Protein AF-A0A2E6LP25-F1 (afdb_monomer_lite)

Secondary structure (DSSP, 8-state):
--HHHHHHHHHHHHHHHHSS-TTSS--SS-SS-HHHHHHHHHHHHHHHHHHHHHHHHTT---HHHHHHHHHHHTT--HHHHHHHHT--HHHHHHHHS-TTSTT--PPPHHHHHHHHHHHHHHHHHS--

Sequence (128 aa):
MGYRELLKNYIRHLELVAGDNFIEQDTNEPVLGKRDLGELRTLAAEIHRDAYRAAEVSRVENYNYRLRVLMNRHALSVDQVADLTGVSRQQVRAWRTNPDSDRYAAMSEEVFSRFESALNEWLETSSP

pLDDT: mean 71.23, std 15.05, range [42.12, 93.94]

Structure (mmCIF, N/CA/C/O backbone):
data_AF-A0A2E6LP25-F1
#
_entry.id   AF-A0A2E6LP25-F1
#
loop_
_atom_site.group_PDB
_atom_site.id
_atom_site.type_symbol
_atom_site.label_atom_id
_atom_site.label_alt_id
_atom_site.label_comp_id
_atom_site.label_asym_id
_atom_site.label_entity_id
_atom_site.label_seq_id
_atom_site.pdbx_PDB_ins_code
_atom_site.Cartn_x
_atom_site.Cartn_y
_atom_site.Cartn_z
_atom_site.occupancy
_atom_site.B_iso_or_equiv
_atom_site.auth_seq_id
_atom_site.auth_comp_id
_atom_site.auth_asym_id
_atom_site.auth_atom_id
_atom_site.pdbx_PDB_model_num
ATOM 1 N N . MET A 1 1 ? 25.864 10.789 -14.077 1.00 56.56 1 MET A N 1
ATOM 2 C CA . MET A 1 1 ? 24.761 10.387 -13.174 1.00 56.56 1 MET A CA 1
ATOM 3 C C . MET A 1 1 ? 25.132 10.776 -11.757 1.00 56.56 1 MET A C 1
ATOM 5 O O . MET A 1 1 ? 26.254 10.495 -11.359 1.00 56.56 1 MET A O 1
ATOM 9 N N . GLY A 1 2 ? 24.242 11.454 -11.029 1.00 81.19 2 GLY A N 1
ATOM 10 C CA . GLY A 1 2 ? 24.463 11.799 -9.621 1.00 81.19 2 GLY A CA 1
ATOM 11 C C . GLY A 1 2 ? 24.024 10.673 -8.681 1.00 81.19 2 GLY A C 1
ATOM 12 O O . GLY A 1 2 ? 23.116 9.914 -9.010 1.00 81.19 2 GLY A O 1
ATOM 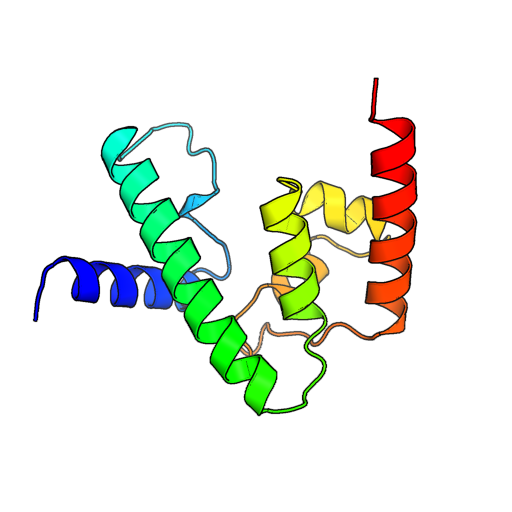13 N N . TYR A 1 3 ? 24.637 10.595 -7.498 1.00 77.38 3 TYR A N 1
ATOM 14 C CA . TYR A 1 3 ? 24.359 9.581 -6.468 1.00 77.38 3 TYR A CA 1
ATOM 15 C C . TYR A 1 3 ? 22.865 9.478 -6.095 1.00 77.38 3 TYR A C 1
ATOM 17 O O . TYR A 1 3 ? 22.335 8.385 -5.920 1.00 77.38 3 TYR A O 1
ATOM 25 N N . ARG A 1 4 ? 22.147 10.610 -6.087 1.00 78.12 4 ARG A N 1
ATOM 26 C CA . ARG A 1 4 ? 20.697 10.675 -5.836 1.00 78.12 4 ARG A CA 1
ATOM 27 C C . ARG A 1 4 ? 19.870 9.873 -6.850 1.00 78.12 4 ARG A C 1
ATOM 29 O O . ARG A 1 4 ? 18.942 9.176 -6.462 1.00 78.12 4 ARG A O 1
ATOM 36 N N . GLU A 1 5 ? 20.212 9.954 -8.135 1.00 71.50 5 GLU A N 1
ATOM 37 C CA . GLU A 1 5 ? 19.494 9.234 -9.198 1.00 71.50 5 GLU A CA 1
ATOM 38 C C . GLU A 1 5 ? 19.789 7.732 -9.168 1.00 71.50 5 GLU A C 1
ATOM 40 O O . GLU A 1 5 ? 18.899 6.921 -9.417 1.00 71.50 5 GLU A O 1
ATOM 45 N N . LEU A 1 6 ? 21.012 7.348 -8.784 1.00 70.88 6 LEU A N 1
ATOM 46 C CA . LEU A 1 6 ? 21.352 5.946 -8.542 1.00 70.88 6 LEU A CA 1
ATOM 47 C C . LEU A 1 6 ? 20.500 5.365 -7.405 1.00 70.88 6 LEU A C 1
ATOM 49 O O . LEU A 1 6 ? 19.920 4.295 -7.570 1.00 70.88 6 LEU A O 1
ATOM 53 N N . LEU A 1 7 ? 20.369 6.094 -6.291 1.00 77.50 7 LEU A N 1
ATOM 54 C CA . LEU A 1 7 ? 19.531 5.681 -5.164 1.00 77.50 7 LEU A CA 1
ATOM 55 C C . LEU A 1 7 ? 18.061 5.563 -5.559 1.00 77.50 7 LEU A C 1
ATOM 57 O O . LEU A 1 7 ? 17.434 4.566 -5.229 1.00 77.50 7 LEU A O 1
ATOM 61 N N . LYS A 1 8 ? 17.513 6.515 -6.321 1.00 72.31 8 LYS A N 1
ATOM 62 C CA . LYS A 1 8 ? 16.129 6.413 -6.808 1.00 72.31 8 LYS A CA 1
ATOM 63 C C . LYS A 1 8 ? 15.906 5.173 -7.672 1.00 72.31 8 LYS A C 1
ATOM 65 O O . LYS A 1 8 ? 14.907 4.480 -7.506 1.00 72.31 8 LYS A O 1
ATOM 70 N N . ASN A 1 9 ? 16.840 4.872 -8.573 1.00 65.19 9 ASN A N 1
ATOM 71 C CA . ASN A 1 9 ? 16.767 3.673 -9.407 1.00 65.19 9 ASN A CA 1
ATOM 72 C C . ASN A 1 9 ? 16.905 2.389 -8.586 1.00 65.19 9 ASN A C 1
ATOM 74 O O . ASN A 1 9 ? 16.216 1.414 -8.871 1.00 65.19 9 ASN A O 1
ATOM 78 N N . TYR A 1 10 ? 17.739 2.399 -7.547 1.00 66.75 10 TYR A N 1
ATOM 79 C CA . TYR A 1 10 ? 17.866 1.271 -6.632 1.00 66.75 10 TYR A CA 1
ATOM 80 C C . TYR A 1 10 ? 16.609 1.075 -5.775 1.00 66.75 10 TYR A C 1
ATOM 82 O O . TYR A 1 10 ? 16.164 -0.054 -5.626 1.00 66.75 10 TYR A O 1
ATOM 90 N N . ILE A 1 11 ? 15.974 2.150 -5.294 1.00 70.12 11 ILE A N 1
ATOM 91 C CA . ILE A 1 11 ? 14.684 2.090 -4.585 1.00 70.12 11 ILE A CA 1
ATOM 92 C C . ILE A 1 11 ? 13.611 1.477 -5.492 1.00 70.12 11 ILE A C 1
ATOM 94 O O . ILE A 1 11 ? 12.974 0.508 -5.097 1.00 70.12 11 ILE A O 1
ATOM 98 N N . ARG A 1 12 ? 13.484 1.952 -6.739 1.00 63.50 12 ARG A N 1
ATOM 99 C CA . ARG A 1 12 ? 12.566 1.360 -7.733 1.00 63.50 12 ARG A CA 1
ATOM 100 C C . ARG A 1 12 ? 12.862 -0.120 -7.983 1.00 63.50 12 ARG A C 1
ATOM 102 O O . ARG A 1 12 ? 11.946 -0.922 -8.113 1.00 63.50 12 ARG A O 1
ATOM 109 N N . HIS A 1 13 ? 14.140 -0.489 -8.062 1.00 57.19 13 HIS A N 1
ATOM 110 C CA . HIS A 1 13 ? 14.555 -1.878 -8.235 1.00 57.19 13 HIS A CA 1
ATOM 111 C C . HIS A 1 13 ? 14.208 -2.741 -7.014 1.00 57.19 13 HIS A C 1
ATOM 113 O O . HIS A 1 13 ? 13.713 -3.849 -7.186 1.00 57.19 13 HIS A O 1
ATOM 119 N N . LEU A 1 14 ? 14.406 -2.236 -5.794 1.00 62.75 14 LEU A N 1
ATOM 120 C CA . LEU A 1 14 ? 14.019 -2.923 -4.561 1.00 62.75 14 LEU A CA 1
ATOM 121 C C . LEU A 1 14 ? 12.501 -3.105 -4.471 1.00 62.75 14 LEU A C 1
ATOM 123 O O . LEU A 1 14 ? 12.047 -4.204 -4.171 1.00 62.75 14 LEU A O 1
ATOM 127 N N . GLU A 1 15 ? 11.719 -2.078 -4.801 1.00 60.16 15 GLU A N 1
ATOM 128 C CA . GLU A 1 15 ? 10.256 -2.180 -4.894 1.00 60.16 15 GLU A CA 1
ATOM 129 C C . GLU A 1 15 ? 9.826 -3.246 -5.921 1.00 60.16 15 GLU A C 1
ATOM 131 O O . GLU A 1 15 ? 8.882 -4.001 -5.686 1.00 60.16 15 GLU A O 1
ATOM 136 N N . LEU A 1 16 ? 10.547 -3.345 -7.043 1.00 51.91 16 LEU A N 1
ATOM 137 C CA . LEU A 1 16 ? 10.267 -4.286 -8.129 1.00 51.91 16 LEU A CA 1
ATOM 138 C C . LEU A 1 16 ? 10.652 -5.734 -7.793 1.00 51.91 16 LEU A C 1
ATOM 140 O O . LEU A 1 16 ? 9.900 -6.652 -8.110 1.00 51.91 16 LEU A O 1
ATOM 144 N N . VAL A 1 17 ? 11.811 -5.951 -7.168 1.00 43.91 17 VAL A N 1
ATOM 145 C CA . VAL A 1 17 ? 12.343 -7.291 -6.862 1.00 43.91 17 VAL A CA 1
ATOM 146 C C . VAL A 1 17 ? 11.744 -7.859 -5.583 1.00 43.91 17 VAL A C 1
ATOM 148 O O . VAL A 1 17 ? 11.499 -9.061 -5.489 1.00 43.91 17 VAL A O 1
ATOM 151 N N . ALA A 1 18 ? 11.523 -7.008 -4.587 1.00 50.62 18 ALA A N 1
ATOM 152 C CA . ALA A 1 18 ? 11.230 -7.460 -3.242 1.00 50.62 18 ALA A CA 1
ATOM 153 C C . ALA A 1 18 ? 9.725 -7.455 -2.923 1.00 50.62 18 ALA A C 1
ATOM 155 O O . ALA A 1 18 ? 9.303 -8.133 -1.989 1.00 50.62 18 ALA A O 1
ATOM 156 N N . GLY A 1 19 ? 8.905 -6.732 -3.700 1.00 45.03 19 GLY A N 1
ATOM 157 C CA . GLY A 1 19 ? 7.443 -6.674 -3.540 1.00 45.03 19 GLY A CA 1
ATOM 158 C C . GLY A 1 19 ? 6.952 -6.029 -2.233 1.00 45.03 19 GLY A C 1
ATOM 159 O O . GLY A 1 19 ? 5.750 -5.833 -2.068 1.00 45.03 19 GLY A O 1
ATOM 160 N N . ASP A 1 20 ? 7.872 -5.671 -1.336 1.00 51.84 20 ASP A N 1
ATOM 161 C CA . ASP A 1 20 ? 7.657 -4.990 -0.063 1.00 51.84 20 ASP A CA 1
ATOM 162 C C . ASP A 1 20 ? 8.437 -3.661 -0.057 1.00 51.84 20 ASP A C 1
ATOM 164 O O . ASP A 1 20 ? 9.542 -3.567 -0.594 1.00 51.84 20 ASP A O 1
ATOM 168 N N . ASN A 1 21 ? 7.897 -2.630 0.604 1.00 53.16 21 ASN A N 1
ATOM 169 C CA . ASN A 1 21 ? 8.648 -1.408 0.910 1.00 53.16 21 ASN A CA 1
ATOM 170 C C . ASN A 1 21 ? 9.650 -1.702 2.032 1.00 53.16 21 ASN A C 1
ATOM 172 O O . ASN A 1 21 ? 9.365 -1.484 3.208 1.00 53.16 21 ASN A O 1
ATOM 176 N N . PHE A 1 22 ? 10.844 -2.173 1.682 1.00 54.53 22 PHE A N 1
ATOM 177 C CA . PHE A 1 22 ? 11.912 -2.447 2.655 1.00 54.53 22 PHE A CA 1
ATOM 178 C C . PHE A 1 22 ? 12.348 -1.206 3.457 1.00 54.53 22 PHE A C 1
ATOM 180 O O . PHE A 1 22 ? 12.905 -1.342 4.538 1.00 54.53 22 PHE A O 1
ATOM 187 N N . ILE A 1 23 ? 12.050 0.005 2.972 1.00 54.31 23 ILE A N 1
ATOM 188 C CA . ILE A 1 23 ? 12.328 1.276 3.672 1.00 54.31 23 ILE A CA 1
ATOM 189 C C . ILE A 1 23 ? 11.389 1.487 4.882 1.00 54.31 23 ILE A C 1
ATOM 191 O O . ILE A 1 23 ? 11.688 2.278 5.779 1.00 54.31 23 ILE A O 1
ATOM 195 N N . GLU A 1 24 ? 10.254 0.785 4.915 1.00 49.97 24 GLU A N 1
ATOM 196 C CA . GLU A 1 24 ? 9.238 0.874 5.974 1.00 49.97 24 GLU A CA 1
ATOM 197 C C . GLU A 1 24 ? 9.291 -0.296 6.962 1.00 49.97 24 GLU A C 1
ATOM 199 O O . GLU A 1 24 ? 8.569 -0.283 7.954 1.00 49.97 24 GLU A O 1
ATOM 204 N N . GLN A 1 25 ? 10.126 -1.307 6.712 1.00 51.28 25 GLN A N 1
ATOM 205 C CA . GLN A 1 25 ? 10.291 -2.415 7.645 1.00 51.28 25 GLN A CA 1
ATOM 206 C C . GLN A 1 25 ? 11.176 -1.969 8.813 1.00 51.28 25 GLN A C 1
ATOM 208 O O . GLN A 1 25 ? 12.332 -1.596 8.614 1.00 51.28 25 GLN A O 1
ATOM 213 N N . ASP A 1 26 ? 10.644 -2.037 10.036 1.00 46.69 26 ASP A N 1
ATOM 214 C CA . ASP A 1 26 ? 11.455 -1.989 11.254 1.00 46.69 26 ASP A CA 1
ATOM 215 C C . ASP A 1 26 ? 12.313 -3.260 11.302 1.00 46.69 26 ASP A C 1
ATOM 217 O O . ASP A 1 26 ? 11.921 -4.308 11.817 1.00 46.69 26 ASP A O 1
ATOM 221 N N . THR A 1 27 ? 13.493 -3.202 10.690 1.00 50.19 27 THR A N 1
ATOM 222 C CA . THR A 1 27 ? 14.511 -4.233 10.860 1.00 50.19 27 THR A CA 1
ATOM 223 C C . THR A 1 27 ? 15.147 -4.072 12.237 1.00 50.19 27 THR A C 1
ATOM 225 O O . THR A 1 27 ? 15.637 -2.995 12.573 1.00 50.19 27 THR A O 1
ATOM 228 N N . ASN A 1 28 ? 15.194 -5.160 13.014 1.00 46.44 28 ASN A N 1
ATOM 229 C CA . ASN A 1 28 ? 15.793 -5.210 14.359 1.00 46.44 28 ASN A CA 1
ATOM 230 C C . ASN A 1 28 ? 17.290 -4.832 14.403 1.00 46.44 28 ASN A C 1
ATOM 232 O O . ASN A 1 28 ? 17.838 -4.624 15.482 1.00 46.44 28 ASN A O 1
ATOM 236 N N . GLU A 1 29 ? 17.939 -4.698 13.245 1.00 50.81 29 GLU A N 1
ATOM 237 C CA . GLU A 1 29 ? 19.275 -4.132 13.090 1.00 50.81 29 GLU A CA 1
ATOM 238 C C . GLU A 1 29 ? 19.202 -2.950 12.110 1.00 50.81 29 GLU A C 1
ATOM 240 O O . GLU A 1 29 ? 18.996 -3.162 10.911 1.00 50.81 29 GLU A O 1
ATOM 245 N N . PRO A 1 30 ? 19.342 -1.690 12.563 1.00 53.47 30 PRO A N 1
ATOM 246 C CA . PRO A 1 30 ? 19.390 -0.564 11.646 1.00 53.47 30 PRO A CA 1
ATOM 247 C C . PRO A 1 30 ? 20.737 -0.587 10.915 1.00 53.47 30 PRO A C 1
ATOM 249 O O . PRO A 1 30 ? 21.739 -0.070 11.402 1.00 53.47 30 PRO A O 1
ATOM 252 N N . VAL A 1 31 ? 20.754 -1.187 9.722 1.00 60.94 31 VAL A N 1
ATOM 253 C CA . VAL A 1 31 ? 21.902 -1.170 8.793 1.00 60.94 31 VAL A CA 1
ATOM 254 C C . VAL A 1 31 ? 22.260 0.267 8.377 1.00 60.94 31 VAL A C 1
ATOM 256 O O . VAL A 1 31 ? 23.384 0.544 7.967 1.00 60.94 31 VAL A O 1
ATOM 259 N N . LEU A 1 32 ? 21.308 1.198 8.505 1.00 63.81 32 LEU A N 1
ATOM 260 C CA . LEU A 1 32 ? 21.430 2.598 8.114 1.00 63.81 32 LEU A CA 1
ATOM 261 C C . LEU A 1 32 ? 21.185 3.538 9.296 1.00 63.81 32 LEU A C 1
ATOM 263 O O . LEU A 1 32 ? 20.324 3.297 10.145 1.00 63.81 32 LEU A O 1
ATOM 267 N N . GLY A 1 33 ? 21.910 4.658 9.321 1.00 66.00 33 GLY A N 1
ATOM 268 C CA . GLY A 1 33 ? 21.686 5.712 10.303 1.00 66.00 33 GLY A CA 1
ATOM 269 C C . GLY A 1 33 ? 20.335 6.405 10.097 1.00 66.00 33 GLY A C 1
ATOM 270 O O . GLY A 1 33 ? 19.803 6.466 8.989 1.00 66.00 33 GLY A O 1
ATOM 271 N N . LYS A 1 34 ? 19.784 7.012 11.160 1.00 63.12 34 LYS A N 1
ATOM 272 C CA . LYS A 1 34 ? 18.501 7.752 11.109 1.00 63.12 34 LYS A CA 1
ATOM 273 C C . LYS A 1 34 ? 18.454 8.810 9.998 1.00 63.12 34 LYS A C 1
ATOM 275 O O . LYS A 1 34 ? 17.399 9.042 9.413 1.00 63.12 34 LYS A O 1
ATOM 280 N N . ARG A 1 35 ? 19.593 9.453 9.722 1.00 67.75 35 ARG A N 1
ATOM 281 C CA . ARG A 1 35 ? 19.737 10.450 8.656 1.00 67.75 35 ARG A CA 1
ATOM 282 C C . ARG A 1 35 ? 19.568 9.820 7.274 1.00 67.75 35 ARG A C 1
ATOM 284 O O . ARG A 1 35 ? 18.755 10.305 6.497 1.00 67.75 35 ARG A O 1
ATOM 291 N N . ASP A 1 36 ? 20.273 8.725 7.012 1.00 64.62 36 ASP A N 1
ATOM 292 C CA . ASP A 1 36 ? 20.244 8.025 5.723 1.00 64.62 36 ASP A CA 1
ATOM 293 C C . ASP A 1 36 ? 18.853 7.438 5.452 1.00 64.62 36 ASP A C 1
ATOM 295 O O . ASP A 1 36 ? 18.326 7.544 4.347 1.00 64.62 36 ASP A O 1
ATOM 299 N N . LEU A 1 37 ? 18.202 6.910 6.494 1.00 63.84 37 LEU A N 1
ATOM 300 C CA . LEU A 1 37 ? 16.814 6.453 6.425 1.00 63.84 37 LEU A CA 1
ATOM 301 C C . LEU A 1 37 ? 15.851 7.604 6.074 1.00 63.84 37 LEU A C 1
ATOM 303 O O . LEU A 1 37 ? 14.943 7.437 5.260 1.00 63.84 37 LEU A O 1
ATOM 307 N N . GLY A 1 38 ? 16.052 8.787 6.663 1.00 63.00 38 GLY A N 1
ATOM 308 C CA . GLY A 1 38 ? 15.275 9.989 6.347 1.00 63.00 38 GLY A CA 1
ATOM 309 C C . GLY A 1 38 ? 15.469 10.463 4.903 1.00 63.00 38 GLY A C 1
ATOM 310 O O . GLY A 1 38 ? 14.501 10.841 4.235 1.00 63.00 38 GLY A O 1
ATOM 311 N N . GLU A 1 39 ? 16.697 10.389 4.390 1.00 73.81 39 GLU A N 1
ATOM 312 C CA . GLU A 1 39 ? 17.003 10.696 2.991 1.00 73.81 39 GLU A CA 1
ATOM 313 C C . GLU A 1 39 ? 16.330 9.692 2.041 1.00 73.81 39 GLU A C 1
ATOM 315 O O . GLU A 1 39 ? 15.672 10.107 1.086 1.00 73.81 39 GLU A O 1
ATOM 320 N N . LEU A 1 40 ? 16.382 8.389 2.338 1.00 73.06 40 LEU A N 1
ATOM 321 C CA . LEU A 1 40 ? 15.702 7.358 1.545 1.00 73.06 40 LEU A CA 1
ATOM 322 C C . LEU A 1 40 ? 14.178 7.527 1.532 1.00 73.06 40 LEU A C 1
ATOM 324 O O . LEU A 1 40 ? 13.568 7.430 0.469 1.00 73.06 40 LEU A O 1
ATOM 328 N N . ARG A 1 41 ? 13.560 7.850 2.675 1.00 64.56 41 ARG A N 1
ATOM 329 C CA . ARG A 1 41 ? 12.117 8.152 2.755 1.00 64.56 41 ARG A CA 1
ATOM 330 C C . ARG A 1 41 ? 11.737 9.359 1.903 1.00 64.56 41 ARG A C 1
ATOM 332 O O . ARG A 1 41 ? 10.717 9.339 1.219 1.00 64.56 41 ARG A O 1
ATOM 339 N N . THR A 1 42 ? 12.581 10.390 1.901 1.00 73.69 42 THR A N 1
ATOM 340 C CA . THR A 1 42 ? 12.384 11.575 1.054 1.00 73.69 42 THR A CA 1
ATOM 341 C C . THR A 1 42 ? 12.439 11.204 -0.429 1.00 73.69 42 THR A C 1
ATOM 343 O O . THR A 1 42 ? 11.592 11.637 -1.208 1.00 73.69 42 THR A O 1
ATOM 346 N N . LEU A 1 43 ? 13.397 10.362 -0.826 1.00 74.50 43 LEU A N 1
ATOM 347 C CA . LEU A 1 43 ? 13.525 9.893 -2.208 1.00 74.50 43 LEU A CA 1
ATOM 348 C C . LEU A 1 43 ? 12.354 9.007 -2.641 1.00 74.50 43 LEU A C 1
ATOM 350 O O . LEU A 1 43 ? 11.860 9.176 -3.753 1.00 74.50 43 LEU A O 1
ATOM 354 N N . ALA A 1 44 ? 11.882 8.112 -1.773 1.00 67.31 44 ALA A N 1
ATOM 355 C CA . ALA A 1 44 ? 10.698 7.296 -2.033 1.00 67.31 44 ALA A CA 1
ATOM 356 C C . ALA A 1 44 ? 9.453 8.176 -2.237 1.00 67.31 44 ALA A C 1
ATOM 358 O O . ALA A 1 44 ? 8.732 8.027 -3.223 1.00 67.31 44 ALA A O 1
ATOM 359 N N . ALA A 1 45 ? 9.248 9.179 -1.376 1.00 64.31 45 ALA A N 1
ATOM 360 C CA . ALA A 1 45 ? 8.149 10.132 -1.520 1.00 64.31 45 ALA A CA 1
ATOM 361 C C . ALA A 1 45 ? 8.208 10.919 -2.846 1.00 64.31 45 ALA A C 1
ATOM 363 O O . ALA A 1 45 ? 7.170 11.142 -3.472 1.00 64.31 45 ALA A O 1
ATOM 364 N N . GLU A 1 46 ? 9.404 11.311 -3.304 1.00 73.88 46 GLU A N 1
ATOM 365 C CA . GLU A 1 46 ? 9.594 11.930 -4.624 1.00 73.88 46 GLU A CA 1
ATOM 366 C C . GLU A 1 46 ? 9.193 10.983 -5.762 1.00 73.88 46 GLU A C 1
ATOM 368 O O . GLU A 1 46 ? 8.426 11.375 -6.639 1.00 73.88 46 GLU A O 1
ATOM 373 N N . ILE A 1 47 ? 9.646 9.726 -5.722 1.00 68.50 47 ILE A N 1
ATOM 374 C CA . ILE A 1 47 ? 9.312 8.711 -6.733 1.00 68.50 47 ILE A CA 1
ATOM 375 C C . ILE A 1 47 ? 7.796 8.499 -6.810 1.00 68.50 47 ILE A C 1
ATOM 377 O O . ILE A 1 47 ? 7.227 8.489 -7.902 1.00 68.50 47 ILE A O 1
ATOM 381 N N . HIS A 1 48 ? 7.125 8.373 -5.664 1.00 64.12 48 HIS A N 1
ATOM 382 C CA . HIS A 1 48 ? 5.676 8.176 -5.622 1.00 64.12 48 HIS A CA 1
ATOM 383 C C . HIS A 1 48 ? 4.889 9.405 -6.094 1.00 64.12 48 HIS A C 1
ATOM 385 O O . HIS A 1 48 ? 3.807 9.246 -6.665 1.00 64.12 48 HIS A O 1
ATOM 391 N N . ARG A 1 49 ? 5.419 10.619 -5.894 1.00 62.09 49 ARG A N 1
ATOM 392 C CA . ARG A 1 49 ? 4.830 11.864 -6.410 1.00 62.09 49 ARG A CA 1
ATOM 393 C C . ARG A 1 49 ? 4.995 11.992 -7.927 1.00 62.09 49 ARG A C 1
ATOM 395 O O . ARG A 1 49 ? 4.086 12.468 -8.599 1.00 62.09 49 ARG A O 1
ATOM 402 N N . ASP A 1 50 ? 6.114 11.551 -8.487 1.00 59.84 50 ASP A N 1
ATOM 403 C CA . ASP A 1 50 ? 6.290 11.534 -9.943 1.00 59.84 50 ASP A CA 1
ATOM 404 C C . ASP A 1 50 ? 5.394 10.466 -10.593 1.00 59.84 50 ASP A C 1
ATOM 406 O O . ASP A 1 50 ? 4.766 10.719 -11.623 1.00 59.84 50 ASP A O 1
ATOM 410 N N . ALA A 1 51 ? 5.232 9.313 -9.934 1.00 56.66 51 ALA A N 1
ATOM 411 C CA . ALA A 1 51 ? 4.255 8.298 -10.321 1.00 56.66 51 ALA A CA 1
ATOM 412 C C . ALA A 1 51 ? 2.802 8.809 -10.222 1.00 56.66 51 ALA A C 1
ATOM 414 O O . ALA A 1 51 ? 1.998 8.484 -11.092 1.00 56.66 51 ALA A O 1
ATOM 415 N N . TYR A 1 52 ? 2.480 9.653 -9.226 1.00 50.25 52 TYR A N 1
ATOM 416 C CA . TYR A 1 52 ? 1.177 10.331 -9.097 1.00 50.25 52 TYR A CA 1
ATOM 417 C C . TYR A 1 52 ? 0.837 11.115 -10.367 1.00 50.25 52 TYR A C 1
ATOM 419 O O . TYR A 1 52 ? -0.209 10.902 -10.971 1.00 50.25 52 TYR A O 1
ATOM 427 N N . ARG A 1 53 ? 1.757 11.985 -10.805 1.00 50.09 53 ARG A N 1
ATOM 428 C CA . ARG A 1 53 ? 1.570 12.817 -12.003 1.00 50.09 53 ARG A CA 1
ATOM 429 C C . ARG A 1 53 ? 1.426 11.985 -13.271 1.00 50.09 53 ARG A C 1
ATOM 431 O O . ARG A 1 53 ? 0.633 12.334 -14.137 1.00 50.09 53 ARG A O 1
ATOM 438 N N . ALA A 1 54 ? 2.176 10.893 -13.390 1.00 49.28 54 ALA A N 1
ATOM 439 C CA . ALA A 1 54 ? 2.061 9.996 -14.535 1.00 49.28 54 ALA A CA 1
ATOM 440 C C . ALA A 1 54 ? 0.716 9.239 -14.548 1.00 49.28 54 ALA A C 1
ATOM 442 O O . ALA A 1 54 ? 0.099 9.102 -15.604 1.00 49.28 54 ALA A O 1
ATOM 443 N N . ALA A 1 55 ? 0.236 8.791 -13.383 1.00 46.00 55 ALA A N 1
ATOM 444 C CA . ALA A 1 55 ? -1.036 8.084 -13.248 1.00 46.00 55 ALA A CA 1
ATOM 445 C C . ALA A 1 55 ? -2.251 9.004 -13.467 1.00 46.00 55 ALA A C 1
ATOM 447 O O . ALA A 1 55 ? -3.184 8.611 -14.169 1.00 46.00 55 ALA A O 1
ATOM 448 N N . GLU A 1 56 ? -2.206 10.236 -12.946 1.00 43.00 56 GLU A N 1
ATOM 449 C CA . GLU A 1 56 ? -3.234 11.280 -13.102 1.00 43.00 56 GLU A CA 1
ATOM 450 C C . GLU A 1 56 ? -3.495 11.623 -14.581 1.00 43.00 56 GLU A C 1
ATOM 452 O O . GLU A 1 56 ? -4.635 11.846 -14.987 1.00 43.00 56 GLU A O 1
ATOM 457 N N . VAL A 1 57 ? -2.457 11.563 -15.423 1.00 48.28 57 VAL A N 1
ATOM 458 C CA . VAL A 1 57 ? -2.565 11.773 -16.877 1.00 48.28 57 VAL A CA 1
ATOM 459 C C . VAL A 1 57 ? -3.232 10.587 -17.598 1.00 48.28 57 VAL A C 1
ATOM 461 O O . VAL A 1 57 ? -3.789 10.768 -18.680 1.00 48.28 57 VAL A O 1
ATOM 464 N N . SER A 1 58 ? -3.236 9.381 -17.015 1.00 42.62 58 SER A N 1
ATOM 465 C CA . SER A 1 58 ? -3.662 8.150 -17.706 1.00 42.62 58 SER A CA 1
ATOM 466 C C . SER A 1 58 ? -5.134 7.737 -17.524 1.00 42.62 58 SER A C 1
ATOM 468 O O . SER A 1 58 ? -5.562 6.784 -18.168 1.00 42.62 58 SER A O 1
ATOM 470 N N . ARG A 1 59 ? -5.940 8.434 -16.704 1.00 42.12 59 ARG A N 1
ATOM 471 C CA . ARG A 1 59 ? -7.376 8.124 -16.454 1.00 42.12 59 ARG A CA 1
ATOM 472 C C . ARG A 1 59 ? -7.700 6.688 -15.990 1.00 42.12 59 ARG A C 1
ATOM 474 O O . ARG A 1 59 ? -8.870 6.317 -15.976 1.00 42.12 59 ARG A O 1
ATOM 481 N N . VAL A 1 60 ? -6.726 5.881 -15.579 1.00 46.28 60 VAL A N 1
ATOM 482 C CA . VAL A 1 60 ? -7.013 4.598 -14.923 1.00 46.28 60 VAL A CA 1
ATOM 483 C C . VAL A 1 60 ? -7.159 4.873 -13.432 1.00 46.28 60 VAL A C 1
ATOM 485 O O . VAL A 1 60 ? -6.181 5.224 -12.771 1.00 46.28 60 VAL A O 1
ATOM 488 N N . GLU A 1 61 ? -8.375 4.746 -12.900 1.00 56.00 61 GLU A N 1
ATOM 489 C CA . GLU A 1 61 ? -8.613 4.749 -11.455 1.00 56.00 61 GLU A CA 1
ATOM 490 C C . GLU A 1 61 ? -7.833 3.595 -10.817 1.00 56.00 61 GLU A C 1
ATOM 492 O O . GLU A 1 61 ? -8.255 2.443 -10.796 1.00 56.00 61 GLU A O 1
ATOM 497 N N . ASN A 1 62 ? -6.626 3.894 -10.342 1.00 74.19 62 ASN A N 1
ATOM 498 C CA . ASN A 1 62 ? -5.743 2.896 -9.767 1.00 74.19 62 ASN A CA 1
ATOM 499 C C . ASN A 1 62 ? -5.986 2.826 -8.253 1.00 74.19 62 ASN A C 1
ATOM 501 O O . ASN A 1 62 ? -5.327 3.508 -7.463 1.00 74.19 62 ASN A O 1
ATOM 505 N N . TYR A 1 63 ? -6.961 2.013 -7.840 1.00 82.94 63 TYR A N 1
ATOM 506 C CA . TYR A 1 63 ? -7.292 1.826 -6.423 1.00 82.94 63 TYR A CA 1
ATOM 507 C C . TYR A 1 63 ? -6.113 1.280 -5.611 1.00 82.94 63 TYR A C 1
ATOM 509 O O . TYR A 1 63 ? -5.916 1.699 -4.473 1.00 82.94 63 TYR A O 1
ATOM 517 N N . ASN A 1 64 ? -5.256 0.442 -6.205 1.00 83.88 64 ASN A N 1
ATOM 518 C CA . ASN A 1 64 ? -4.025 -0.018 -5.556 1.00 83.88 64 ASN A CA 1
ATOM 519 C C . ASN A 1 64 ? -3.101 1.151 -5.214 1.00 83.88 64 ASN A C 1
ATOM 521 O O . ASN A 1 64 ? -2.451 1.153 -4.170 1.00 83.88 64 ASN A O 1
ATOM 525 N N . TYR A 1 65 ? -3.015 2.137 -6.104 1.00 75.12 65 TYR A N 1
ATOM 526 C CA . TYR A 1 65 ? -2.229 3.338 -5.875 1.00 75.12 65 TYR A CA 1
ATOM 527 C C . TYR A 1 65 ? -2.849 4.201 -4.768 1.00 75.12 65 TYR A C 1
ATOM 529 O O . TYR A 1 65 ? -2.147 4.582 -3.831 1.00 75.12 65 TYR A O 1
ATOM 537 N N . ARG A 1 66 ? -4.168 4.448 -4.812 1.00 77.44 66 ARG A N 1
ATOM 538 C CA . ARG A 1 66 ? -4.883 5.187 -3.750 1.00 77.44 66 ARG A CA 1
ATOM 539 C C . ARG A 1 66 ? -4.726 4.517 -2.383 1.00 77.44 66 ARG A C 1
ATOM 541 O O . ARG A 1 66 ? -4.467 5.206 -1.399 1.00 77.44 66 ARG A O 1
ATOM 548 N N . LEU A 1 67 ? -4.804 3.186 -2.336 1.00 83.81 67 LEU A N 1
ATOM 549 C CA . LEU A 1 67 ? -4.552 2.395 -1.134 1.00 83.81 67 LEU A CA 1
ATOM 550 C C . LEU A 1 67 ? -3.156 2.686 -0.572 1.00 83.81 67 LEU A C 1
ATOM 552 O O . LEU A 1 67 ? -3.039 3.023 0.600 1.00 83.81 67 LEU A O 1
ATOM 556 N N . ARG A 1 68 ? -2.105 2.627 -1.403 1.00 76.56 68 ARG A N 1
ATOM 557 C CA . ARG A 1 68 ? -0.724 2.916 -0.967 1.00 76.56 68 ARG A CA 1
ATOM 558 C C . ARG A 1 68 ? -0.584 4.328 -0.400 1.00 76.56 68 ARG A C 1
ATOM 560 O O . ARG A 1 68 ? 0.078 4.511 0.615 1.00 76.56 68 ARG A O 1
ATOM 567 N N . VAL A 1 69 ? -1.226 5.320 -1.018 1.00 71.19 69 VAL A N 1
ATOM 568 C CA . VAL A 1 69 ? -1.212 6.703 -0.515 1.00 71.19 69 VAL A CA 1
ATOM 569 C C . VAL A 1 69 ? -1.850 6.792 0.872 1.00 71.19 69 VAL A C 1
ATOM 571 O O . VAL A 1 69 ? -1.270 7.412 1.763 1.00 71.19 69 VAL A O 1
ATOM 574 N N . LEU A 1 70 ? -3.011 6.165 1.075 1.00 74.56 70 LEU A N 1
ATOM 575 C CA . LEU A 1 70 ? -3.706 6.171 2.365 1.00 74.56 70 LEU A CA 1
ATOM 576 C C . LEU A 1 70 ? -2.932 5.396 3.436 1.00 74.56 70 LEU A C 1
ATOM 578 O O . LEU A 1 70 ? -2.794 5.889 4.554 1.00 74.56 70 LEU A O 1
ATOM 582 N N . MET A 1 71 ? -2.350 4.250 3.079 1.00 78.38 71 MET A N 1
ATOM 583 C CA . MET A 1 71 ? -1.454 3.503 3.961 1.00 78.38 71 MET A CA 1
ATOM 584 C C . MET A 1 71 ? -0.286 4.366 4.429 1.00 78.38 71 MET A C 1
ATOM 586 O O . MET A 1 71 ? -0.066 4.492 5.628 1.00 78.38 71 MET A O 1
ATOM 590 N N . ASN A 1 72 ? 0.411 5.031 3.506 1.00 70.75 72 ASN A N 1
ATOM 591 C CA . ASN A 1 72 ? 1.558 5.868 3.850 1.00 70.75 72 ASN A CA 1
ATOM 592 C C . ASN A 1 72 ? 1.144 7.096 4.674 1.00 70.75 72 ASN A C 1
ATOM 594 O O . ASN A 1 72 ? 1.835 7.474 5.617 1.00 70.75 72 ASN A O 1
ATOM 598 N N . ARG A 1 73 ? 0.006 7.721 4.342 1.00 67.38 73 ARG A N 1
ATOM 599 C CA . ARG A 1 73 ? -0.506 8.909 5.043 1.00 67.38 73 ARG A CA 1
ATOM 600 C C . ARG A 1 73 ? -0.871 8.619 6.497 1.00 67.38 73 ARG A C 1
ATOM 602 O O . ARG A 1 73 ? -0.627 9.465 7.351 1.00 67.38 73 ARG A O 1
ATOM 609 N N . HIS A 1 74 ? -1.466 7.458 6.758 1.00 73.50 74 HIS A N 1
ATOM 610 C CA . HIS A 1 74 ? -1.952 7.065 8.082 1.00 73.50 74 HIS A CA 1
ATOM 611 C C . HIS A 1 74 ? -1.052 6.025 8.768 1.00 73.50 74 HIS A C 1
ATOM 613 O O . HIS A 1 74 ? -1.439 5.470 9.790 1.00 73.50 74 HIS A O 1
ATOM 619 N N . ALA A 1 75 ? 0.144 5.777 8.218 1.00 73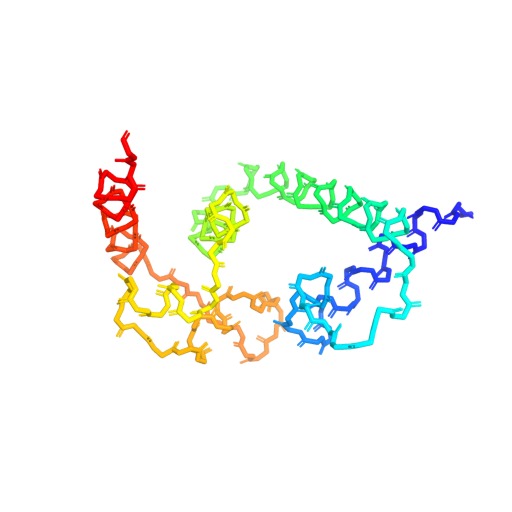.19 75 ALA A N 1
ATOM 620 C CA . ALA A 1 75 ? 1.105 4.781 8.694 1.00 73.19 75 ALA A CA 1
ATOM 621 C C . ALA A 1 75 ? 0.489 3.380 8.912 1.00 73.19 75 ALA A C 1
ATOM 623 O O . ALA A 1 75 ? 0.816 2.694 9.879 1.00 73.19 75 ALA A O 1
ATOM 624 N N . LEU A 1 76 ? -0.411 2.960 8.016 1.00 76.44 76 LEU A N 1
ATOM 625 C CA . LEU A 1 76 ? -1.115 1.681 8.125 1.00 76.44 76 LEU A CA 1
ATOM 626 C C . LEU A 1 76 ? -0.222 0.523 7.678 1.00 76.44 76 LEU A C 1
ATOM 628 O O . LEU A 1 76 ? 0.346 0.533 6.582 1.00 76.44 76 LEU A O 1
ATOM 632 N N . SER A 1 77 ? -0.171 -0.522 8.495 1.00 81.12 77 SER A N 1
ATOM 633 C CA . SER A 1 77 ? 0.485 -1.780 8.159 1.00 81.12 77 SER A CA 1
ATOM 634 C C . SER A 1 77 ? -0.368 -2.635 7.212 1.00 81.12 77 SER A C 1
ATOM 636 O O . SER A 1 77 ? -1.573 -2.440 7.050 1.00 81.12 77 SER A O 1
ATOM 638 N N . VAL A 1 78 ? 0.260 -3.637 6.586 1.00 79.56 78 VAL A N 1
ATOM 639 C CA . VAL A 1 78 ? -0.449 -4.647 5.776 1.00 79.56 78 VAL A CA 1
ATOM 640 C C . VAL A 1 78 ? -1.492 -5.395 6.605 1.00 79.56 78 VAL A C 1
ATOM 642 O O . VAL A 1 78 ? -2.553 -5.722 6.080 1.00 79.56 78 VAL A O 1
ATOM 645 N N . ASP A 1 79 ? -1.190 -5.651 7.877 1.00 83.50 79 ASP A N 1
ATOM 646 C CA . ASP A 1 79 ? -2.093 -6.346 8.792 1.00 83.50 79 ASP A CA 1
ATOM 647 C C . ASP A 1 79 ? -3.330 -5.480 9.074 1.00 83.50 79 ASP A C 1
ATOM 649 O O . ASP A 1 79 ? -4.448 -5.939 8.878 1.00 83.50 79 ASP A O 1
ATOM 653 N N . GLN A 1 80 ? -3.142 -4.190 9.377 1.00 85.00 80 GLN A N 1
ATOM 654 C CA . GLN A 1 80 ? -4.255 -3.257 9.597 1.00 85.00 80 GLN A CA 1
ATOM 655 C C . GLN A 1 80 ? -5.142 -3.113 8.358 1.00 85.00 80 GLN A C 1
ATOM 657 O O . GLN A 1 80 ? -6.362 -3.083 8.469 1.00 85.00 80 GLN A O 1
ATOM 662 N N . VAL A 1 81 ? -4.556 -3.051 7.161 1.00 88.00 81 VAL A N 1
ATOM 663 C CA . VAL A 1 81 ? -5.346 -3.002 5.923 1.00 88.00 81 VAL A CA 1
ATOM 664 C C . VAL A 1 81 ? -6.109 -4.301 5.696 1.00 88.00 81 VAL A C 1
ATOM 666 O O . VAL A 1 81 ? -7.265 -4.248 5.281 1.00 88.00 81 VAL A O 1
ATOM 669 N N . ALA A 1 82 ? -5.494 -5.456 5.954 1.00 89.62 82 ALA A N 1
ATOM 670 C CA . ALA A 1 82 ? -6.170 -6.746 5.857 1.00 89.62 82 ALA A CA 1
ATOM 671 C C . ALA A 1 82 ? 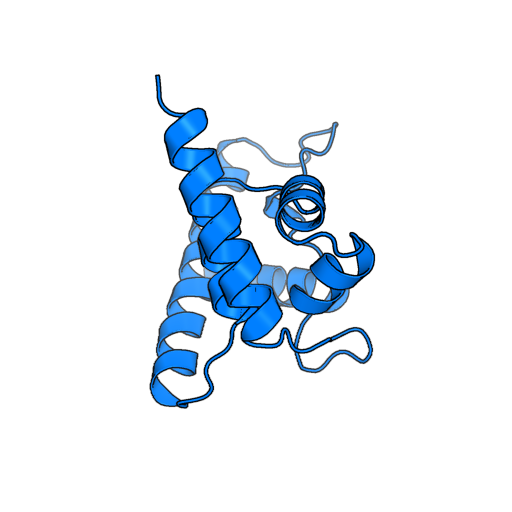-7.380 -6.802 6.804 1.00 89.62 82 ALA A C 1
ATOM 673 O O . ALA A 1 82 ? -8.465 -7.183 6.370 1.00 89.62 82 ALA A O 1
ATOM 674 N N . ASP A 1 83 ? -7.224 -6.316 8.036 1.00 90.69 83 ASP A N 1
ATOM 675 C CA . ASP A 1 83 ? -8.302 -6.246 9.025 1.00 90.69 83 ASP A CA 1
ATOM 676 C C . ASP A 1 83 ? -9.421 -5.282 8.589 1.00 90.69 83 ASP A C 1
ATOM 678 O O . ASP A 1 83 ? -10.593 -5.652 8.608 1.00 90.69 83 ASP A O 1
ATOM 682 N N . LEU A 1 84 ? -9.073 -4.080 8.109 1.00 91.50 84 LEU A N 1
ATOM 683 C CA . LEU A 1 84 ? -10.039 -3.071 7.638 1.00 91.50 84 LEU A CA 1
ATOM 684 C C . LEU A 1 84 ? -10.820 -3.510 6.389 1.00 91.50 84 LEU A C 1
ATOM 686 O O . LEU A 1 84 ? -11.929 -3.043 6.148 1.00 91.50 84 LEU A O 1
ATOM 690 N N . THR A 1 85 ? -10.239 -4.378 5.562 1.00 90.38 85 THR A N 1
ATOM 691 C CA . THR A 1 85 ? -10.849 -4.830 4.299 1.00 90.38 85 THR A CA 1
ATOM 692 C C . THR A 1 85 ? -11.477 -6.213 4.375 1.00 90.38 85 THR A C 1
ATOM 694 O O . THR A 1 85 ? -12.229 -6.585 3.472 1.00 90.38 85 THR A O 1
ATOM 697 N N . GLY A 1 86 ? -11.151 -6.990 5.408 1.00 91.88 86 GLY A N 1
ATOM 698 C CA . GLY A 1 86 ? -11.526 -8.396 5.527 1.00 91.88 86 GLY A CA 1
ATOM 699 C C . GLY A 1 86 ? -10.840 -9.316 4.509 1.00 91.88 86 GLY A C 1
ATOM 700 O O . GLY A 1 86 ? -11.298 -10.441 4.309 1.00 91.88 86 GLY A O 1
ATOM 701 N N . VAL A 1 87 ? -9.772 -8.867 3.836 1.00 92.06 87 VAL A N 1
ATOM 702 C CA . VAL A 1 87 ? -9.024 -9.695 2.874 1.00 92.06 87 VAL A CA 1
ATOM 703 C C . VAL A 1 87 ? -7.763 -10.297 3.487 1.00 92.06 87 VAL A C 1
ATOM 705 O O . VAL A 1 87 ? -7.312 -9.916 4.562 1.00 92.06 87 VAL A O 1
ATOM 708 N N . SER A 1 88 ? -7.136 -11.241 2.782 1.00 90.94 88 SER A N 1
ATOM 709 C CA . SER A 1 88 ? -5.877 -11.823 3.244 1.00 90.94 88 SER A CA 1
ATOM 710 C C . SER A 1 88 ? -4.702 -10.847 3.101 1.00 90.94 88 SER A C 1
ATOM 712 O O . SER A 1 88 ? -4.609 -10.058 2.161 1.00 90.94 88 SER A O 1
ATOM 714 N N . ARG A 1 89 ? -3.711 -10.981 3.986 1.00 85.50 89 ARG A N 1
ATOM 715 C CA . ARG A 1 89 ? -2.443 -10.227 3.925 1.00 85.50 89 ARG A CA 1
ATOM 716 C C . ARG A 1 89 ? -1.698 -10.422 2.606 1.00 85.50 89 ARG A C 1
ATOM 718 O O . ARG A 1 89 ? -1.049 -9.507 2.107 1.00 85.50 89 ARG A O 1
ATOM 725 N N . GLN A 1 90 ? -1.806 -11.616 2.026 1.00 84.31 90 GLN A N 1
ATOM 726 C CA . GLN A 1 90 ? -1.235 -11.924 0.720 1.00 84.31 90 GLN A CA 1
ATOM 727 C C . GLN A 1 90 ? -1.919 -11.123 -0.392 1.00 84.31 90 GLN A C 1
ATOM 729 O O . GLN A 1 90 ? -1.235 -10.619 -1.277 1.00 84.31 90 GLN A O 1
ATOM 734 N N . GLN A 1 91 ? -3.239 -10.944 -0.314 1.00 88.00 91 GLN A N 1
ATOM 735 C CA . GLN A 1 91 ? -3.992 -10.128 -1.261 1.00 88.00 91 GLN A CA 1
ATOM 736 C C . GLN A 1 91 ? -3.591 -8.648 -1.171 1.00 88.00 91 GLN A C 1
ATOM 738 O O . GLN A 1 91 ? -3.368 -8.007 -2.196 1.00 88.00 91 GLN A O 1
ATOM 743 N N . VAL A 1 92 ? -3.402 -8.125 0.045 1.00 85.69 92 VAL A N 1
ATOM 744 C CA . VAL A 1 92 ? -2.903 -6.755 0.256 1.00 85.69 92 VAL A CA 1
ATOM 745 C C . VAL A 1 92 ? -1.493 -6.578 -0.321 1.00 85.69 92 VAL A C 1
ATOM 747 O O . VAL A 1 92 ? -1.210 -5.581 -0.986 1.00 85.69 92 VAL A O 1
ATOM 750 N N . ARG A 1 93 ? -0.605 -7.563 -0.137 1.00 83.88 93 ARG A N 1
ATOM 751 C CA . ARG A 1 93 ? 0.738 -7.564 -0.749 1.00 83.88 93 ARG A CA 1
ATOM 752 C C . ARG A 1 93 ? 0.675 -7.622 -2.277 1.00 83.88 93 ARG A C 1
ATOM 754 O O . ARG A 1 93 ? 1.388 -6.874 -2.942 1.00 83.88 93 ARG A O 1
ATOM 761 N N . ALA A 1 94 ? -0.220 -8.432 -2.841 1.00 83.44 94 ALA A N 1
ATOM 762 C CA . ALA A 1 94 ? -0.449 -8.497 -4.284 1.00 83.44 94 ALA A CA 1
ATOM 763 C C . ALA A 1 94 ? -0.888 -7.135 -4.853 1.00 83.44 94 ALA A C 1
ATOM 765 O O . ALA A 1 94 ? -0.375 -6.700 -5.884 1.00 83.44 94 ALA A O 1
ATOM 766 N N . TRP A 1 95 ? -1.746 -6.394 -4.140 1.00 85.38 95 TRP A N 1
ATOM 767 C CA . TRP A 1 95 ? -2.124 -5.033 -4.542 1.00 85.38 95 TRP A CA 1
ATOM 768 C C . TRP A 1 95 ? -0.950 -4.048 -4.502 1.00 85.38 95 TRP A C 1
ATOM 770 O O . TRP A 1 95 ? -0.886 -3.105 -5.297 1.00 85.38 95 TRP A O 1
ATOM 780 N N . ARG A 1 96 ? 0.004 -4.263 -3.593 1.00 79.88 96 ARG A N 1
ATOM 781 C CA . ARG A 1 96 ? 1.222 -3.451 -3.452 1.00 79.88 96 ARG A CA 1
ATOM 782 C C . ARG A 1 96 ? 2.342 -3.824 -4.426 1.00 79.88 96 ARG A C 1
ATOM 784 O O . ARG A 1 96 ? 3.280 -3.046 -4.574 1.00 79.88 96 ARG A O 1
ATOM 791 N N . THR A 1 97 ? 2.217 -4.941 -5.135 1.00 70.38 97 THR A N 1
ATOM 792 C CA . THR A 1 97 ? 3.229 -5.414 -6.088 1.00 70.38 97 THR A CA 1
AT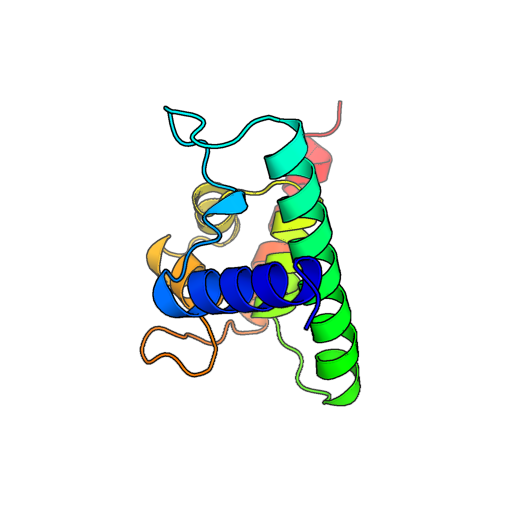OM 793 C C . THR A 1 97 ? 3.251 -4.544 -7.362 1.00 70.38 97 THR A C 1
ATOM 795 O O . THR A 1 97 ? 2.299 -3.810 -7.648 1.00 70.38 97 THR A O 1
ATOM 798 N N . ASN A 1 98 ? 4.357 -4.565 -8.113 1.00 63.22 98 ASN A N 1
ATOM 799 C CA . ASN A 1 98 ? 4.460 -3.933 -9.434 1.00 63.22 98 ASN A CA 1
ATOM 800 C C . ASN A 1 98 ? 3.416 -4.533 -10.407 1.00 63.22 98 ASN A C 1
ATOM 802 O O . ASN A 1 98 ? 3.378 -5.759 -10.497 1.00 63.22 98 ASN A O 1
ATOM 806 N N . PRO A 1 99 ? 2.624 -3.719 -11.140 1.00 65.75 99 PRO A N 1
ATOM 807 C CA . PRO A 1 99 ? 1.718 -4.174 -12.203 1.00 65.75 99 PRO A CA 1
ATOM 808 C C . PRO A 1 99 ? 2.294 -5.179 -13.208 1.00 65.75 99 PRO A C 1
ATOM 810 O O . PRO A 1 99 ? 1.554 -6.033 -13.684 1.00 65.75 99 PRO A O 1
ATOM 813 N N . ASP A 1 100 ? 3.595 -5.112 -13.497 1.00 63.97 100 ASP A N 1
ATOM 814 C CA . ASP A 1 100 ? 4.264 -6.019 -14.444 1.00 63.97 100 ASP A CA 1
ATOM 815 C C . ASP A 1 100 ? 4.620 -7.392 -13.838 1.00 63.97 100 ASP A C 1
ATOM 817 O O . ASP A 1 100 ? 5.210 -8.240 -14.504 1.00 63.97 100 ASP A O 1
ATOM 821 N N . SER A 1 101 ? 4.327 -7.618 -12.555 1.00 67.50 101 SER A N 1
ATOM 822 C CA . SER A 1 101 ? 4.611 -8.880 -11.871 1.00 67.50 101 SER A CA 1
ATOM 823 C C . SER A 1 101 ? 3.449 -9.860 -11.984 1.00 67.50 101 SER A C 1
ATOM 825 O O . SER A 1 101 ? 2.303 -9.490 -11.752 1.00 67.50 101 SER A O 1
ATOM 827 N N . ASP A 1 102 ? 3.750 -11.151 -12.141 1.00 73.81 102 ASP A N 1
ATOM 828 C CA . ASP A 1 102 ? 2.754 -12.236 -12.077 1.00 73.81 102 ASP A CA 1
ATOM 829 C C . ASP A 1 102 ? 2.008 -12.312 -10.732 1.00 73.81 102 ASP A C 1
ATOM 831 O O . ASP A 1 102 ? 0.968 -12.957 -10.613 1.00 73.81 102 ASP A O 1
ATOM 835 N N . ARG A 1 103 ? 2.553 -11.681 -9.685 1.00 75.19 103 ARG A N 1
ATOM 836 C CA . ARG A 1 103 ? 1.940 -11.610 -8.350 1.00 75.19 103 ARG A CA 1
ATOM 837 C C . ARG A 1 103 ? 1.030 -10.397 -8.176 1.00 75.19 103 ARG A C 1
ATOM 839 O O . ARG A 1 103 ? 0.427 -10.250 -7.114 1.00 75.19 103 ARG A O 1
ATOM 846 N N . TYR A 1 104 ? 0.963 -9.518 -9.171 1.00 77.31 104 TYR A N 1
ATOM 847 C CA . TYR A 1 104 ? 0.093 -8.360 -9.136 1.00 77.31 104 TYR A CA 1
ATOM 848 C C . TYR A 1 104 ? -1.368 -8.784 -9.183 1.00 77.31 104 TYR A C 1
ATOM 850 O O . TYR A 1 104 ? -1.785 -9.603 -9.998 1.00 77.31 104 TYR A O 1
ATOM 858 N N . ALA A 1 105 ? -2.161 -8.158 -8.326 1.00 83.81 105 ALA A N 1
ATOM 859 C CA . ALA A 1 105 ? -3.605 -8.204 -8.426 1.00 83.81 105 ALA A CA 1
ATOM 860 C C . ALA A 1 105 ? -4.130 -6.775 -8.490 1.00 83.81 105 ALA A C 1
ATOM 862 O O . ALA A 1 105 ? -3.694 -5.916 -7.722 1.00 83.81 105 ALA A O 1
ATOM 863 N N . ALA A 1 106 ? -5.093 -6.517 -9.369 1.00 84.19 106 ALA A N 1
ATOM 864 C CA . ALA A 1 106 ? -5.840 -5.271 -9.336 1.00 84.19 106 ALA A CA 1
ATOM 865 C C . ALA A 1 106 ? -6.863 -5.317 -8.190 1.00 84.19 106 ALA A C 1
ATOM 867 O O . ALA A 1 106 ? -7.557 -6.314 -7.986 1.00 84.19 106 ALA A O 1
ATOM 868 N N . MET A 1 107 ? -6.936 -4.240 -7.422 1.00 87.69 107 MET A N 1
ATOM 869 C CA . MET A 1 107 ? -7.972 -4.001 -6.428 1.00 87.69 107 MET A CA 1
ATOM 870 C C . MET A 1 107 ? -9.220 -3.505 -7.154 1.00 87.69 107 MET A C 1
ATOM 872 O O . MET A 1 107 ? -9.138 -2.610 -7.990 1.00 87.69 107 MET A O 1
ATOM 876 N N . SER A 1 108 ? -10.374 -4.080 -6.836 1.00 89.25 108 SER A N 1
ATOM 877 C CA . SER A 1 108 ? -11.664 -3.598 -7.333 1.00 89.25 108 SER A CA 1
ATOM 878 C C . SER A 1 108 ? -12.144 -2.382 -6.541 1.00 89.25 108 SER A C 1
ATOM 880 O O . SER A 1 108 ? -11.864 -2.291 -5.342 1.00 89.25 108 SER A O 1
ATOM 882 N N . GLU A 1 109 ? -12.979 -1.553 -7.162 1.00 87.12 109 GLU A N 1
ATOM 883 C CA . GLU A 1 109 ? -13.657 -0.419 -6.522 1.00 87.12 109 GLU A CA 1
ATOM 884 C C . GLU A 1 109 ? -14.372 -0.817 -5.225 1.00 87.12 109 GLU A C 1
ATOM 886 O O . GLU A 1 109 ? -14.126 -0.217 -4.189 1.00 87.12 109 GLU A O 1
ATOM 891 N N . GLU A 1 110 ? -15.163 -1.897 -5.235 1.00 89.62 110 GLU A N 1
ATOM 892 C CA . GLU A 1 110 ? -15.934 -2.352 -4.064 1.00 89.62 110 GLU A CA 1
ATOM 893 C C . GLU A 1 110 ? -15.050 -2.584 -2.827 1.00 89.62 110 GLU A C 1
ATOM 895 O O . GLU A 1 110 ? -15.381 -2.207 -1.701 1.00 89.62 110 GLU A O 1
ATOM 900 N N . VAL A 1 111 ? -13.889 -3.205 -3.032 1.00 91.94 111 VAL A N 1
ATOM 901 C CA . VAL A 1 111 ? -12.925 -3.465 -1.960 1.00 91.94 111 VAL A CA 1
ATOM 902 C C . VAL A 1 111 ? -12.297 -2.160 -1.475 1.00 91.94 111 VAL A C 1
ATOM 904 O O . VAL A 1 111 ? -12.113 -1.987 -0.271 1.00 91.94 111 VAL A O 1
ATOM 907 N N . PHE A 1 112 ? -12.009 -1.232 -2.386 1.00 92.06 112 PHE A N 1
ATOM 908 C CA . PHE A 1 112 ? -11.480 0.079 -2.036 1.00 92.06 112 PHE A CA 1
ATOM 909 C C . PHE A 1 112 ? -12.502 0.942 -1.280 1.00 92.06 112 PHE A C 1
ATOM 911 O O . PHE A 1 112 ? -12.150 1.544 -0.272 1.00 92.06 112 PHE A O 1
ATOM 918 N N . SER A 1 113 ? -13.773 0.957 -1.684 1.00 90.19 113 SER A N 1
ATOM 919 C CA . SER A 1 113 ? -14.830 1.686 -0.972 1.00 90.19 113 SER A CA 1
ATOM 920 C C . SER A 1 113 ? -15.053 1.137 0.438 1.00 90.19 113 SER A C 1
ATOM 922 O O . SER A 1 113 ? -15.236 1.915 1.375 1.00 90.19 113 SER A O 1
ATOM 924 N N . ARG A 1 114 ? -14.983 -0.191 0.625 1.00 92.31 114 ARG A N 1
ATOM 925 C CA . ARG A 1 114 ? -15.020 -0.801 1.966 1.00 92.31 114 ARG A CA 1
ATOM 926 C C . ARG A 1 114 ? -13.833 -0.366 2.817 1.00 92.31 114 ARG A C 1
ATOM 928 O O . ARG A 1 114 ? -14.037 0.048 3.952 1.00 92.31 114 ARG A O 1
ATOM 935 N N . PHE A 1 115 ? -12.625 -0.419 2.253 1.00 93.94 115 PHE A N 1
ATOM 936 C CA . PHE A 1 115 ? -11.415 0.062 2.919 1.00 93.94 115 PHE A CA 1
ATOM 937 C C . PHE A 1 115 ? -11.557 1.521 3.369 1.00 93.94 115 PHE A C 1
ATOM 939 O O . PHE A 1 115 ? -11.307 1.829 4.526 1.00 93.94 115 PHE A O 1
ATOM 946 N N . GLU A 1 116 ? -11.958 2.410 2.458 1.00 92.06 116 GLU A N 1
ATOM 947 C CA . GLU A 1 116 ? -12.090 3.846 2.719 1.00 92.06 116 GLU A CA 1
ATOM 948 C C . GLU A 1 116 ? -13.134 4.122 3.807 1.00 92.06 116 GLU A C 1
ATOM 950 O O . GLU A 1 116 ? -12.879 4.906 4.719 1.00 92.06 116 GLU A O 1
ATOM 955 N N . SER A 1 117 ? -14.269 3.418 3.772 1.00 92.75 117 SER A N 1
ATOM 956 C CA . SER A 1 117 ? -15.309 3.534 4.801 1.00 92.75 117 SER A CA 1
ATOM 957 C C . SER A 1 117 ? -14.802 3.083 6.175 1.00 92.75 117 SER A C 1
ATOM 959 O O . SER A 1 117 ? -14.928 3.825 7.147 1.00 92.75 117 SER A O 1
ATOM 961 N N . ALA A 1 118 ? -14.171 1.905 6.244 1.00 93.31 118 ALA A N 1
ATOM 962 C CA . ALA A 1 118 ? -13.636 1.360 7.490 1.00 93.31 118 ALA A CA 1
ATOM 963 C C . ALA A 1 118 ? -12.493 2.217 8.052 1.00 93.31 118 ALA A C 1
ATOM 965 O O . ALA A 1 118 ? -12.384 2.401 9.261 1.00 93.31 118 ALA A O 1
ATOM 966 N N . LEU A 1 119 ? -11.645 2.770 7.179 1.00 91.81 119 LEU A N 1
ATOM 967 C CA . LEU A 1 119 ? -10.575 3.678 7.574 1.00 91.81 119 LEU A CA 1
ATOM 968 C C . LEU A 1 119 ? -11.137 4.957 8.199 1.00 91.81 119 LEU A C 1
ATOM 970 O O . LEU A 1 119 ? -10.624 5.393 9.225 1.00 91.81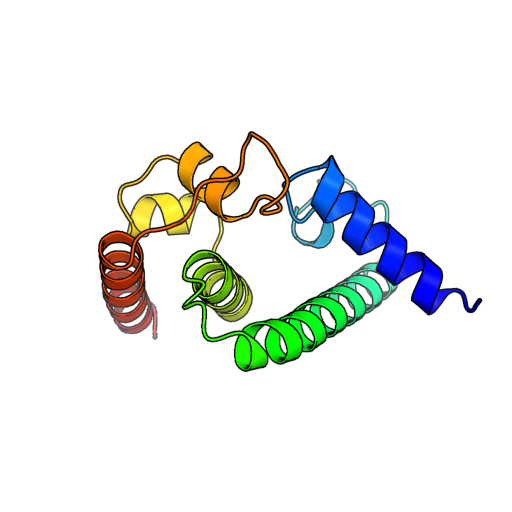 119 LEU A O 1
ATOM 974 N N . ASN A 1 120 ? -12.178 5.551 7.611 1.00 90.62 120 ASN A N 1
ATOM 975 C CA . ASN A 1 120 ? -12.797 6.757 8.161 1.00 90.62 120 ASN A CA 1
ATOM 976 C C . ASN A 1 120 ? -13.377 6.501 9.560 1.00 90.62 120 ASN A C 1
ATOM 978 O O . ASN A 1 120 ? -13.079 7.253 10.482 1.00 90.62 120 ASN A O 1
ATOM 982 N N . GLU A 1 121 ? -14.104 5.398 9.747 1.00 91.94 121 GLU A N 1
ATOM 983 C CA . GLU A 1 121 ? -14.632 5.004 11.062 1.00 91.94 121 GLU A CA 1
ATOM 984 C C . GLU A 1 121 ? -13.508 4.738 12.081 1.00 91.94 1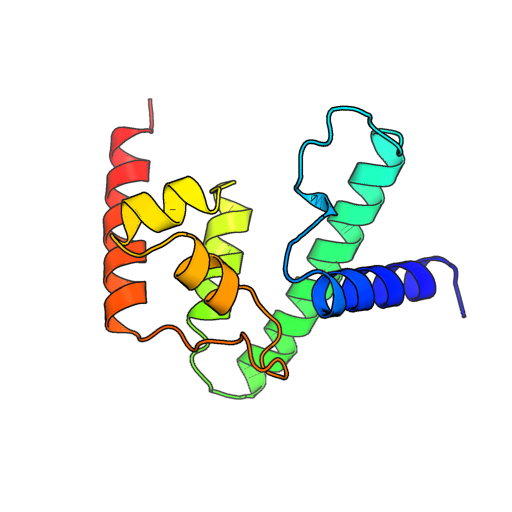21 GLU A C 1
ATOM 986 O O . GLU A 1 121 ? -13.565 5.169 13.237 1.00 91.94 121 GLU A O 1
ATOM 991 N N . TRP A 1 122 ? -12.431 4.075 11.650 1.00 88.75 122 TRP A N 1
ATOM 992 C CA . TRP A 1 122 ? -11.262 3.838 12.494 1.00 88.75 122 TRP A CA 1
ATOM 993 C C . TRP A 1 122 ? -10.571 5.143 12.914 1.00 88.75 122 TRP A C 1
ATOM 995 O O . TRP A 1 122 ? -10.161 5.279 14.066 1.00 88.75 122 TRP A O 1
ATOM 1005 N N . LEU A 1 123 ? -10.465 6.122 12.013 1.00 85.44 123 LEU A N 1
ATOM 1006 C CA . LEU A 1 123 ? -9.887 7.435 12.312 1.00 85.44 123 LEU A CA 1
ATOM 1007 C C . LEU A 1 123 ? -10.762 8.244 13.275 1.00 85.44 123 LEU A C 1
ATOM 1009 O O . LEU A 1 123 ? -10.225 8.905 14.159 1.00 85.44 123 LEU A O 1
ATOM 1013 N N . GLU A 1 124 ? -12.086 8.173 13.134 1.00 88.00 124 GLU A N 1
ATOM 1014 C CA . GLU A 1 124 ? -13.034 8.838 14.036 1.00 88.00 124 GLU A CA 1
ATOM 1015 C C . GLU A 1 124 ? -12.992 8.249 15.451 1.00 88.00 124 GLU A C 1
ATOM 1017 O O . GLU A 1 124 ? -13.029 8.988 16.432 1.00 88.00 124 GLU A O 1
ATOM 1022 N N . THR A 1 125 ? -12.860 6.926 15.569 1.00 84.19 125 THR A N 1
ATOM 1023 C CA . THR A 1 125 ? -12.792 6.223 16.864 1.00 84.19 125 THR A CA 1
ATOM 1024 C C . THR A 1 125 ? -11.410 6.272 17.519 1.00 84.19 125 THR A C 1
ATOM 1026 O O . THR A 1 125 ? -11.307 6.160 18.740 1.00 84.19 125 THR A O 1
ATOM 1029 N N . SER A 1 126 ? -10.349 6.458 16.730 1.00 69.19 126 SER A N 1
ATOM 1030 C CA . SER A 1 126 ? -8.960 6.539 17.211 1.00 69.19 126 SER A CA 1
ATOM 1031 C C . SER A 1 126 ? -8.478 7.975 17.461 1.00 69.19 126 SER A C 1
ATOM 1033 O O . SER A 1 126 ? -7.323 8.166 17.851 1.00 69.19 126 SER A O 1
ATOM 1035 N N . SER A 1 127 ? -9.326 8.986 17.239 1.00 46.00 127 SER A N 1
ATOM 1036 C CA . SER A 1 127 ? -9.011 10.386 17.534 1.00 46.00 127 SER A CA 1
ATOM 1037 C C . SER A 1 127 ? -9.363 10.715 19.000 1.00 46.00 127 SER A C 1
ATOM 1039 O O . SER A 1 127 ? -10.520 10.537 19.378 1.00 46.00 127 SER A O 1
ATOM 1041 N N . PRO A 1 128 ? -8.401 11.162 19.835 1.00 46.50 128 PRO A N 1
ATOM 1042 C CA . PRO A 1 128 ? -8.651 11.562 21.224 1.00 46.50 128 PRO A CA 1
ATOM 1043 C C . PRO A 1 128 ? -9.449 12.866 21.352 1.00 46.50 128 PRO A C 1
ATOM 1045 O O . PRO A 1 128 ? -9.393 13.701 20.416 1.00 46.50 128 PRO A O 1
#

Radius of gyration: 15.57 Å; chains: 1; bounding box: 41×25×39 Å

Foldseek 3Di:
DDPLVVLLVVQVVCCAVVLDNPLLDPDPDCPDDPVVSVSSVVSVVVSLVVVVVVVVVVPDPQLLSVVVVVCVVVVNDLVNLCVQQVHDSLLNSLSSHDPVDPSHDGDDPVSSVSSVVSVVVVCVVPDD